Protein AF-A0AA86U8D8-F1 (afdb_monomer_lite)

Sequence (162 aa):
MKQYYKRFVQYCKMCGGNTWEAMRKLLAFEMDMCTIMLRVNMLKSTNDSLPGELYPQFGELYPFIHDVFAGLSDYDSVMNALNDYPEYRDCMEQAVTQEKGLLEVFKAKKVAYLEECINTQYNLGFIYAYLQLREMEAENVFLMVQGCVMAQSDAARFQLRK

pLDDT: mean 80.2, std 10.29, range [45.84, 94.06]

Foldseek 3Di:
DQVVLVVVLVVQVVVDDPQNVLVLQLSQLVLVVVQLVVLVVCLVPPDLDDDLVPRHCGHPCPPPVSVQSSPDNDPVSSLVSCPVPVVLNVLVVCCVVVVHDSVVSSVVVSLVSLVVSCPDPPYPCVVVSVVVVVVVVVVVVVVVVVVVVVVVVVVVVVVVVD

Structure (mmCIF, N/CA/C/O backbone):
data_AF-A0AA86U8D8-F1
#
_entry.id   AF-A0AA86U8D8-F1
#
loop_
_atom_site.group_PDB
_atom_site.id
_atom_site.type_symbol
_atom_site.label_atom_id
_atom_site.label_alt_id
_atom_site.label_comp_id
_atom_site.label_asym_id
_atom_site.label_entity_id
_atom_site.label_seq_id
_atom_site.pdbx_PDB_ins_code
_atom_site.Cartn_x
_atom_site.Cartn_y
_atom_site.Cartn_z
_atom_site.occupancy
_atom_site.B_iso_or_equiv
_atom_site.auth_seq_id
_atom_site.auth_comp_id
_atom_site.auth_asym_id
_atom_site.auth_atom_id
_atom_site.pdbx_PDB_model_num
ATOM 1 N N . MET A 1 1 ? 0.519 15.226 -7.143 1.00 55.88 1 MET A N 1
ATOM 2 C CA . MET A 1 1 ? 0.670 13.772 -6.907 1.00 55.88 1 MET A CA 1
ATOM 3 C C . MET A 1 1 ? 0.962 12.995 -8.193 1.00 55.88 1 MET A C 1
ATOM 5 O O . MET A 1 1 ? 2.072 12.502 -8.333 1.00 55.88 1 MET A O 1
ATOM 9 N N . LYS A 1 2 ? 0.057 12.960 -9.184 1.00 64.38 2 LYS A N 1
ATOM 10 C CA . LYS A 1 2 ? 0.211 12.158 -10.422 1.00 64.38 2 LYS A CA 1
ATOM 11 C C . LYS A 1 2 ? 1.534 12.347 -11.185 1.00 64.38 2 LYS A C 1
ATOM 13 O O . LYS A 1 2 ? 2.173 11.371 -11.566 1.00 64.38 2 LYS A O 1
ATOM 18 N N . GLN A 1 3 ? 1.970 13.592 -11.398 1.00 74.88 3 GLN A N 1
ATOM 19 C CA . GLN A 1 3 ? 3.216 13.863 -12.131 1.00 74.88 3 GLN A CA 1
ATOM 20 C C . GLN A 1 3 ? 4.475 13.424 -11.369 1.00 74.88 3 GLN A C 1
ATOM 22 O O . GLN A 1 3 ? 5.435 12.988 -12.000 1.00 74.88 3 GLN A O 1
ATOM 27 N N . TYR A 1 4 ? 4.460 13.504 -10.033 1.00 82.81 4 TYR A N 1
ATOM 28 C CA . TYR A 1 4 ? 5.568 13.039 -9.198 1.00 82.81 4 TYR A CA 1
ATOM 29 C C . TYR A 1 4 ? 5.736 11.527 -9.336 1.00 82.81 4 TYR A C 1
ATOM 31 O O . TYR A 1 4 ? 6.802 11.075 -9.739 1.00 82.81 4 TYR A O 1
ATOM 39 N N . TYR A 1 5 ? 4.660 10.760 -9.132 1.00 80.62 5 TYR A N 1
ATOM 40 C CA . TYR A 1 5 ? 4.702 9.303 -9.257 1.00 80.62 5 TYR A CA 1
ATOM 41 C C . TYR A 1 5 ? 5.079 8.845 -10.666 1.00 80.62 5 TYR A C 1
ATOM 43 O O . TYR A 1 5 ? 5.893 7.940 -10.815 1.00 80.62 5 TYR A O 1
ATOM 51 N N . LYS A 1 6 ? 4.594 9.524 -11.715 1.00 82.75 6 LYS A N 1
ATOM 52 C CA . LYS A 1 6 ? 5.006 9.229 -13.096 1.00 82.75 6 LYS A CA 1
ATOM 53 C C . LYS A 1 6 ? 6.516 9.396 -13.296 1.00 82.75 6 LYS A C 1
ATOM 55 O O . LYS A 1 6 ? 7.150 8.531 -13.899 1.00 82.75 6 LYS A O 1
ATOM 60 N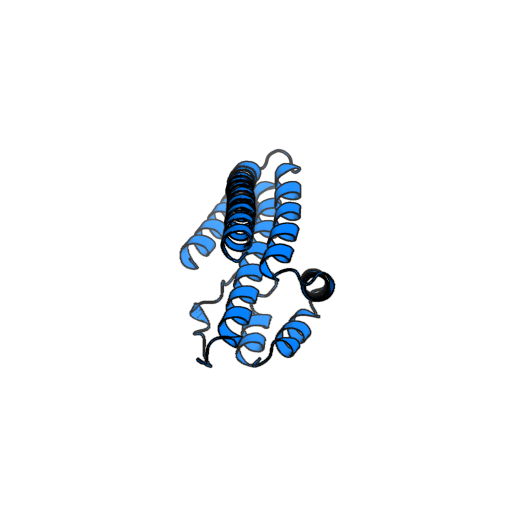 N . ARG A 1 7 ? 7.095 10.489 -12.789 1.00 86.38 7 ARG A N 1
ATOM 61 C CA . ARG A 1 7 ? 8.545 10.735 -12.860 1.00 86.38 7 ARG A CA 1
ATOM 62 C C . ARG A 1 7 ? 9.332 9.767 -11.983 1.00 86.38 7 ARG A C 1
ATOM 64 O O . ARG A 1 7 ? 10.391 9.311 -12.394 1.00 86.38 7 ARG A O 1
ATOM 71 N N . PHE A 1 8 ? 8.805 9.416 -10.817 1.00 86.88 8 PHE A N 1
ATOM 72 C CA . PHE A 1 8 ? 9.452 8.478 -9.912 1.00 86.88 8 PHE A CA 1
ATOM 73 C C . PHE A 1 8 ? 9.493 7.062 -10.493 1.00 86.88 8 PHE A C 1
ATOM 75 O O . PHE A 1 8 ? 10.548 6.442 -10.521 1.00 86.88 8 PHE A O 1
ATOM 82 N N . VAL A 1 9 ? 8.400 6.594 -11.099 1.00 86.88 9 VAL A N 1
ATOM 83 C CA . VAL A 1 9 ? 8.378 5.327 -11.844 1.00 86.88 9 VAL A CA 1
ATOM 84 C C . VAL A 1 9 ? 9.394 5.343 -12.990 1.00 86.88 9 VAL A C 1
ATOM 86 O O . VAL A 1 9 ? 10.100 4.360 -13.196 1.00 86.88 9 VAL A O 1
ATOM 89 N N . GLN A 1 10 ? 9.504 6.449 -13.736 1.00 87.88 10 GLN A N 1
ATOM 90 C CA . GLN A 1 10 ? 10.524 6.593 -14.785 1.00 87.88 10 GLN A CA 1
ATOM 91 C C . GLN A 1 10 ? 11.947 6.525 -14.219 1.00 87.88 10 GLN A C 1
ATOM 93 O O . GLN A 1 10 ? 12.804 5.875 -14.813 1.00 87.88 10 GLN A O 1
ATOM 98 N N . TYR A 1 11 ? 12.185 7.140 -13.061 1.00 88.44 11 TYR A N 1
ATOM 99 C CA . TYR A 1 11 ? 13.462 7.062 -12.360 1.00 88.44 11 TYR A CA 1
ATOM 100 C C . TYR A 1 11 ? 13.785 5.624 -11.926 1.00 88.44 11 TYR A C 1
ATOM 102 O O . TYR A 1 11 ? 14.860 5.123 -12.238 1.00 88.44 11 TYR A O 1
ATOM 110 N N . CYS A 1 12 ? 12.837 4.909 -11.314 1.00 87.50 12 CYS A N 1
ATOM 111 C CA . CYS A 1 12 ? 13.035 3.510 -10.928 1.00 87.50 12 CYS A CA 1
ATOM 112 C C . CYS A 1 12 ? 13.306 2.604 -12.143 1.00 87.50 12 CYS A C 1
ATOM 114 O O . CYS A 1 12 ? 14.136 1.701 -12.056 1.00 87.50 12 CYS A O 1
ATOM 116 N N . LYS A 1 13 ? 12.665 2.869 -13.292 1.00 87.69 13 LYS A N 1
ATOM 117 C CA . LYS A 1 13 ? 12.966 2.175 -14.559 1.00 87.69 13 LYS A CA 1
ATOM 118 C C . LYS A 1 13 ? 14.384 2.451 -15.053 1.00 87.69 13 LYS A C 1
ATOM 120 O O . LYS A 1 13 ? 15.017 1.545 -15.579 1.00 87.69 13 LYS A O 1
ATOM 125 N N . MET A 1 14 ? 14.873 3.679 -14.884 1.00 90.50 14 MET A N 1
ATOM 126 C CA . MET A 1 14 ? 16.242 4.056 -15.243 1.00 90.50 14 MET A CA 1
ATOM 127 C C . MET A 1 14 ? 17.279 3.356 -14.354 1.00 90.50 14 MET A C 1
ATOM 129 O O . MET A 1 14 ? 18.331 2.970 -14.852 1.00 90.50 14 MET A O 1
ATOM 133 N N . CYS A 1 15 ? 16.984 3.161 -13.063 1.00 85.81 15 CYS A N 1
ATOM 134 C CA . CYS A 1 15 ? 17.848 2.401 -12.154 1.00 85.81 15 CYS A CA 1
ATOM 135 C C . CYS A 1 15 ? 17.955 0.918 -12.544 1.00 85.81 15 CYS A C 1
ATOM 137 O O . CYS A 1 15 ? 19.025 0.332 -12.407 1.00 85.81 15 CYS A O 1
ATOM 139 N N . GLY A 1 16 ? 16.865 0.325 -13.043 1.00 87.69 16 GLY A N 1
ATOM 140 C CA . GLY A 1 16 ? 16.848 -1.049 -13.543 1.00 87.69 16 GLY A CA 1
ATOM 141 C C . GLY A 1 16 ? 17.209 -2.117 -12.500 1.00 87.69 16 GLY A C 1
ATOM 142 O O . GLY A 1 16 ? 17.241 -1.870 -11.290 1.00 87.69 16 GLY A O 1
ATOM 143 N N . GLY A 1 17 ? 17.441 -3.339 -12.991 1.00 87.44 17 GLY A N 1
ATOM 144 C CA . GLY A 1 17 ? 17.841 -4.501 -12.189 1.00 87.44 17 GLY A CA 1
ATOM 145 C C . GLY A 1 17 ? 16.863 -4.852 -11.063 1.00 87.44 17 GLY A C 1
ATOM 146 O O . GLY A 1 17 ? 15.666 -4.566 -11.141 1.00 87.44 17 GLY A O 1
ATOM 147 N N . ASN A 1 18 ? 17.402 -5.413 -9.980 1.00 85.06 18 ASN A N 1
ATOM 148 C CA . ASN A 1 18 ? 16.634 -5.825 -8.798 1.00 85.06 18 ASN A CA 1
ATOM 149 C C . ASN A 1 18 ? 15.875 -4.654 -8.149 1.00 85.06 18 ASN A C 1
ATOM 151 O O . ASN A 1 18 ? 14.812 -4.842 -7.562 1.00 85.06 18 ASN A O 1
ATOM 155 N N . THR A 1 19 ? 16.396 -3.427 -8.285 1.00 86.88 19 THR A N 1
ATOM 156 C CA . THR A 1 19 ? 15.738 -2.217 -7.769 1.00 86.88 19 THR A CA 1
ATOM 157 C C . THR A 1 19 ? 14.407 -1.974 -8.467 1.00 86.88 19 THR A C 1
ATOM 159 O O . THR A 1 19 ? 13.420 -1.676 -7.801 1.00 86.88 19 THR A O 1
ATOM 162 N N . TRP A 1 20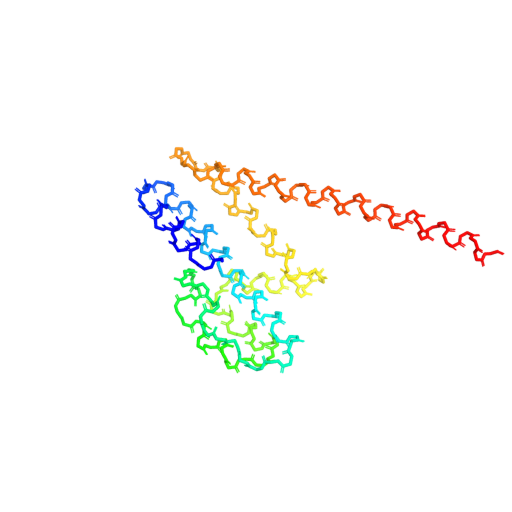 ? 14.356 -2.111 -9.795 1.00 89.25 20 TRP A N 1
ATOM 163 C CA . TRP A 1 20 ? 13.108 -1.933 -10.533 1.00 89.25 20 TRP A CA 1
ATOM 164 C C . TRP A 1 20 ? 12.088 -3.016 -10.184 1.00 89.25 20 TRP A C 1
ATOM 166 O O . TRP A 1 20 ? 10.925 -2.691 -9.979 1.00 89.25 20 TRP A O 1
ATOM 176 N N . GLU A 1 21 ? 12.500 -4.279 -10.082 1.00 87.56 21 GLU A N 1
ATOM 177 C CA . GLU A 1 21 ? 11.578 -5.387 -9.805 1.00 87.56 21 GLU A CA 1
ATOM 178 C C . GLU A 1 21 ? 10.923 -5.275 -8.426 1.00 87.56 21 GLU A C 1
ATOM 180 O O . GLU A 1 21 ? 9.698 -5.366 -8.327 1.00 87.56 21 GLU A O 1
ATOM 185 N N . ALA A 1 22 ? 11.715 -4.994 -7.386 1.00 86.94 22 ALA A N 1
ATOM 186 C CA . ALA A 1 22 ? 11.198 -4.797 -6.034 1.00 86.94 22 ALA A CA 1
ATOM 187 C C . ALA A 1 22 ? 10.316 -3.539 -5.946 1.00 86.94 22 ALA A C 1
ATOM 189 O O . ALA A 1 22 ? 9.201 -3.576 -5.424 1.00 86.94 22 ALA A O 1
ATOM 190 N N . MET A 1 23 ? 10.781 -2.422 -6.515 1.00 87.62 23 MET A N 1
ATOM 191 C CA . MET A 1 23 ? 10.080 -1.142 -6.416 1.00 87.62 23 MET A CA 1
ATOM 192 C C . MET A 1 23 ? 8.816 -1.088 -7.283 1.00 87.62 23 MET A C 1
ATOM 194 O O . MET A 1 23 ? 7.851 -0.414 -6.929 1.00 87.62 23 MET A O 1
ATOM 198 N N . ARG A 1 24 ? 8.783 -1.803 -8.415 1.00 89.56 24 ARG A N 1
ATOM 199 C CA . ARG A 1 24 ? 7.618 -1.860 -9.309 1.00 89.56 24 ARG A CA 1
ATOM 200 C C . ARG A 1 24 ? 6.400 -2.424 -8.590 1.00 89.56 24 ARG A C 1
ATOM 202 O O . ARG A 1 24 ? 5.335 -1.828 -8.715 1.00 89.56 24 ARG A O 1
ATOM 209 N N . LYS A 1 25 ? 6.552 -3.544 -7.872 1.00 88.06 25 LYS A N 1
ATOM 210 C CA . LYS A 1 25 ? 5.450 -4.180 -7.130 1.00 88.06 25 LYS A CA 1
ATOM 211 C C . LYS A 1 25 ? 4.907 -3.241 -6.052 1.00 88.06 25 LYS A C 1
ATOM 213 O O . LYS A 1 25 ? 3.711 -2.979 -6.007 1.00 88.06 25 LYS A O 1
ATOM 218 N N . LEU A 1 26 ? 5.809 -2.656 -5.262 1.00 89.69 26 LEU A N 1
ATOM 219 C CA . LEU A 1 26 ? 5.463 -1.716 -4.195 1.00 89.69 26 LEU A CA 1
ATOM 220 C C . LEU A 1 26 ? 4.731 -0.471 -4.724 1.00 89.69 26 LEU A C 1
ATOM 222 O O . LEU A 1 26 ? 3.701 -0.076 -4.181 1.00 89.69 26 LEU A O 1
ATOM 226 N N . LEU A 1 27 ? 5.238 0.135 -5.802 1.00 89.12 27 LEU A N 1
ATOM 227 C CA . LEU A 1 27 ? 4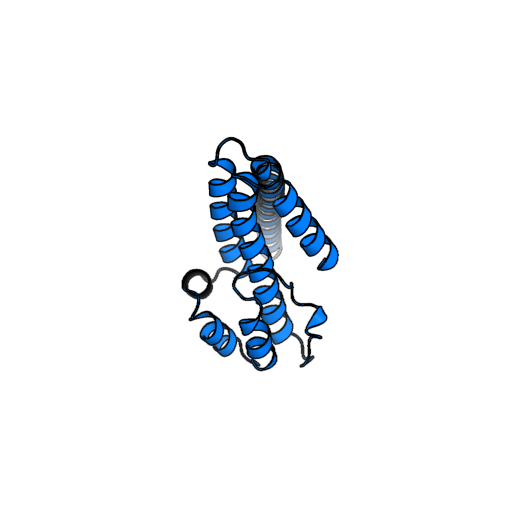.617 1.312 -6.414 1.00 89.12 27 LEU A CA 1
ATOM 228 C C . LEU A 1 27 ? 3.287 0.989 -7.094 1.00 89.12 27 LEU A C 1
ATOM 230 O O . LEU A 1 27 ? 2.390 1.825 -7.061 1.00 89.12 27 LEU A O 1
ATOM 234 N N . ALA A 1 28 ? 3.152 -0.187 -7.712 1.00 88.69 28 ALA A N 1
ATOM 235 C CA . ALA A 1 28 ? 1.885 -0.623 -8.295 1.00 88.69 28 ALA A CA 1
ATOM 236 C C . ALA A 1 28 ? 0.810 -0.718 -7.206 1.00 88.69 28 ALA A C 1
ATOM 238 O O . ALA A 1 28 ? -0.224 -0.063 -7.317 1.00 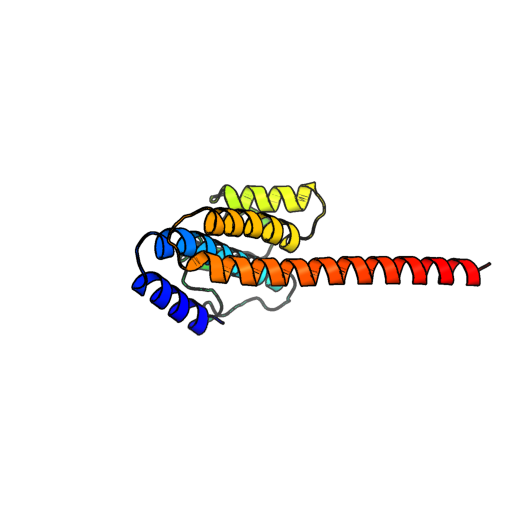88.69 28 ALA A O 1
ATOM 239 N N . PHE A 1 29 ? 1.127 -1.398 -6.102 1.00 88.38 29 PHE A N 1
ATOM 240 C CA . PHE A 1 29 ? 0.236 -1.523 -4.954 1.00 88.38 29 PHE A CA 1
ATOM 241 C C . PHE A 1 29 ? -0.144 -0.161 -4.345 1.00 88.38 29 PHE A C 1
ATOM 243 O O . PHE A 1 29 ? -1.309 0.086 -4.043 1.00 88.38 29 PHE A O 1
ATOM 250 N N . GLU A 1 30 ? 0.806 0.772 -4.204 1.00 86.69 30 GLU A N 1
ATOM 251 C CA . GLU A 1 30 ? 0.520 2.111 -3.667 1.00 86.69 30 GLU A CA 1
ATOM 252 C C . GLU A 1 30 ? -0.427 2.924 -4.568 1.00 86.69 30 GLU A C 1
ATOM 254 O O . GLU A 1 30 ? -1.310 3.634 -4.073 1.00 86.69 30 GLU A O 1
ATOM 259 N N . MET A 1 31 ? -0.268 2.821 -5.890 1.00 86.88 31 MET A N 1
ATOM 260 C CA . MET A 1 31 ? -1.159 3.492 -6.841 1.00 86.88 31 MET A CA 1
ATOM 261 C C . MET A 1 31 ? -2.552 2.857 -6.857 1.00 86.88 31 MET A C 1
ATOM 263 O O . MET A 1 31 ? -3.554 3.577 -6.906 1.00 86.88 31 MET A O 1
ATOM 267 N N . ASP A 1 32 ? -2.625 1.532 -6.762 1.00 86.81 32 ASP A N 1
ATOM 268 C CA . ASP A 1 32 ? -3.879 0.785 -6.730 1.00 86.81 32 ASP A CA 1
ATOM 269 C C . ASP A 1 32 ? -4.664 1.082 -5.440 1.00 86.81 32 ASP A C 1
ATOM 271 O O . ASP A 1 32 ? -5.844 1.438 -5.496 1.00 86.81 32 ASP A O 1
ATOM 275 N N . MET A 1 33 ? -3.990 1.104 -4.284 1.00 86.62 33 MET A N 1
ATOM 276 C CA . MET A 1 33 ? -4.565 1.577 -3.018 1.00 86.62 33 MET A CA 1
ATOM 277 C C . MET A 1 33 ? -5.137 2.990 -3.138 1.00 86.62 33 MET A C 1
ATOM 279 O O . MET A 1 33 ? -6.251 3.253 -2.687 1.00 86.62 33 MET A O 1
ATOM 283 N N . CYS A 1 34 ? -4.376 3.918 -3.728 1.00 84.00 34 CYS A N 1
ATOM 284 C CA . CYS A 1 34 ? -4.821 5.297 -3.907 1.00 84.00 34 CYS A CA 1
ATOM 285 C C . CYS A 1 34 ? -6.082 5.361 -4.779 1.00 84.00 34 CYS A C 1
ATOM 287 O O . CYS A 1 34 ? -7.016 6.085 -4.446 1.00 84.00 34 CYS A O 1
ATOM 289 N N . THR A 1 35 ? -6.135 4.561 -5.844 1.00 84.00 35 THR A N 1
ATOM 290 C CA . THR A 1 35 ? -7.277 4.461 -6.762 1.00 84.00 35 THR A CA 1
ATOM 291 C C . THR A 1 35 ? -8.532 3.954 -6.057 1.00 84.00 35 THR A C 1
ATOM 293 O O . THR A 1 35 ? -9.590 4.581 -6.157 1.00 84.00 35 THR A O 1
ATOM 296 N N . ILE A 1 36 ? -8.408 2.872 -5.283 1.00 84.06 36 ILE A N 1
ATOM 297 C CA . ILE A 1 36 ? -9.512 2.298 -4.505 1.00 84.06 36 ILE A CA 1
ATOM 298 C C . ILE A 1 36 ? -9.979 3.285 -3.430 1.00 84.06 36 ILE A C 1
ATOM 300 O O . ILE A 1 36 ? -11.170 3.570 -3.327 1.00 84.06 36 ILE A O 1
ATOM 304 N N . MET A 1 37 ? -9.055 3.867 -2.660 1.00 84.44 37 MET A N 1
ATOM 305 C CA . MET A 1 37 ? -9.388 4.829 -1.605 1.00 84.44 37 MET A CA 1
ATOM 306 C C . MET A 1 37 ? -10.036 6.096 -2.161 1.00 84.44 37 MET A C 1
ATOM 308 O O . MET A 1 37 ? -10.992 6.604 -1.576 1.00 84.44 37 MET A O 1
ATOM 312 N N . LEU A 1 38 ? -9.550 6.601 -3.299 1.00 82.25 38 LEU A N 1
ATOM 313 C CA . LEU A 1 38 ? -10.170 7.723 -3.996 1.00 82.25 38 LEU A CA 1
ATOM 314 C C . LEU A 1 38 ? -11.604 7.364 -4.396 1.00 82.25 38 LEU A C 1
ATOM 316 O O . LEU A 1 38 ? -12.506 8.163 -4.158 1.00 82.25 38 LEU A O 1
ATOM 320 N N . ARG A 1 39 ? -11.836 6.159 -4.939 1.00 81.44 39 ARG A N 1
ATOM 321 C CA . ARG A 1 39 ? -13.187 5.716 -5.301 1.00 81.44 39 ARG A CA 1
ATOM 322 C C . ARG A 1 39 ? -14.099 5.615 -4.081 1.00 81.44 39 ARG A C 1
ATOM 324 O O . ARG A 1 39 ? -15.162 6.222 -4.085 1.00 81.44 39 ARG A O 1
ATOM 331 N N . VAL A 1 40 ? -13.674 4.923 -3.025 1.00 81.94 40 VAL A N 1
ATOM 332 C CA . VAL A 1 40 ? -14.464 4.739 -1.794 1.00 81.94 40 VAL A CA 1
ATOM 333 C C . VAL A 1 40 ? -14.792 6.075 -1.124 1.00 81.94 40 VAL A C 1
ATOM 335 O O . VAL A 1 40 ? -15.909 6.275 -0.651 1.00 81.94 40 VAL A O 1
ATOM 338 N N . ASN A 1 41 ? -13.850 7.019 -1.099 1.00 82.12 41 ASN A N 1
ATOM 339 C CA . ASN A 1 41 ? -14.101 8.349 -0.545 1.00 82.12 41 ASN A CA 1
ATOM 340 C C . ASN A 1 41 ? -15.087 9.159 -1.395 1.00 82.12 41 ASN A C 1
ATOM 342 O O . ASN A 1 41 ? -15.846 9.954 -0.847 1.00 82.12 41 ASN A O 1
ATOM 346 N N . MET A 1 42 ? -15.105 8.948 -2.710 1.00 75.81 42 MET A N 1
ATOM 347 C CA . MET A 1 42 ? -16.051 9.617 -3.603 1.00 75.81 42 MET A CA 1
ATOM 348 C C . MET A 1 42 ? -17.460 9.059 -3.497 1.00 75.81 42 MET A C 1
ATOM 350 O O . MET A 1 42 ? -18.388 9.841 -3.593 1.00 75.81 42 MET A O 1
ATOM 354 N N . LEU A 1 43 ? -17.642 7.773 -3.185 1.00 74.88 43 LEU A N 1
ATOM 355 C CA . LEU A 1 43 ? -18.975 7.231 -2.875 1.00 74.88 43 LEU A CA 1
ATOM 356 C C . LEU A 1 43 ? -19.650 7.957 -1.698 1.00 74.88 43 LEU A C 1
ATOM 358 O O . LEU A 1 43 ? -20.870 8.020 -1.609 1.00 74.88 43 LEU A O 1
ATOM 362 N N . LYS A 1 44 ? -18.853 8.526 -0.785 1.00 70.19 44 LYS A N 1
ATOM 363 C CA . LYS A 1 44 ? -19.349 9.325 0.346 1.00 70.19 44 LYS A CA 1
ATOM 364 C C . LYS A 1 44 ? -19.649 10.780 -0.034 1.00 70.19 44 LYS A C 1
ATOM 366 O O . LYS A 1 44 ? -20.239 11.501 0.766 1.00 70.19 44 LYS A O 1
ATOM 371 N N . SER A 1 45 ? -19.205 11.229 -1.206 1.00 67.50 45 SER A N 1
ATOM 372 C CA . SER A 1 45 ? -19.320 12.605 -1.688 1.00 67.50 45 SER A CA 1
ATOM 373 C C . SER A 1 45 ? -20.397 12.678 -2.770 1.00 67.50 45 SER A C 1
ATOM 375 O O . SER A 1 45 ? -20.371 11.915 -3.722 1.00 67.50 45 SER A O 1
ATOM 377 N N . THR A 1 46 ? -21.335 13.620 -2.670 1.00 58.94 46 THR A N 1
ATOM 378 C CA . THR A 1 46 ? -22.505 13.761 -3.568 1.00 58.94 46 THR A CA 1
ATOM 379 C C . THR A 1 46 ? -22.162 14.186 -5.014 1.00 58.94 46 THR A C 1
ATOM 381 O O . THR A 1 46 ? -23.042 14.604 -5.758 1.00 58.94 46 THR A O 1
ATOM 384 N N . ASN A 1 47 ? -20.888 14.151 -5.418 1.00 57.53 47 ASN A N 1
ATOM 385 C CA . ASN A 1 47 ? -20.432 14.590 -6.736 1.00 57.53 47 ASN A CA 1
ATOM 386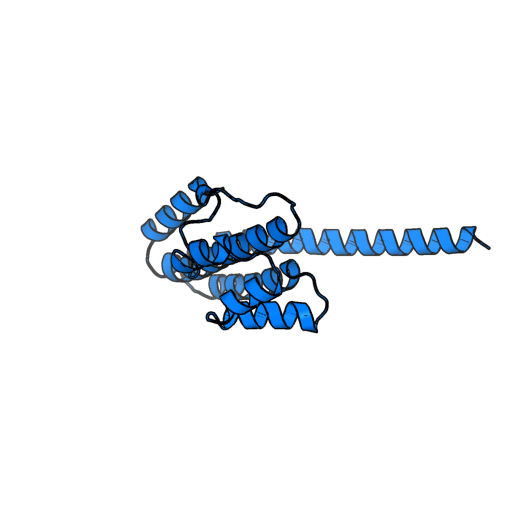 C C . ASN A 1 47 ? -20.135 13.376 -7.628 1.00 57.53 47 ASN A C 1
ATOM 388 O O . ASN A 1 47 ? -19.141 12.681 -7.423 1.00 57.53 47 ASN A O 1
ATOM 392 N N . ASP A 1 48 ? -20.971 13.171 -8.647 1.00 56.28 48 ASP A N 1
ATOM 393 C CA . ASP A 1 48 ? -21.010 11.956 -9.477 1.00 56.28 48 ASP A CA 1
ATOM 394 C C . ASP A 1 48 ? -19.822 11.750 -10.433 1.00 56.28 48 ASP A C 1
ATOM 396 O O . ASP A 1 48 ? -19.660 10.661 -10.982 1.00 56.28 48 ASP A O 1
ATOM 400 N N . SER A 1 49 ? -18.957 12.744 -10.660 1.00 54.94 49 SER A N 1
ATOM 401 C CA . SER A 1 49 ? -17.897 12.610 -11.669 1.00 54.94 49 SER A CA 1
ATOM 402 C C . SER A 1 49 ? -16.541 13.127 -11.202 1.00 54.94 49 SER A C 1
ATOM 404 O O . SER A 1 49 ? -16.286 14.332 -11.155 1.00 54.94 49 SER A O 1
ATOM 406 N N . LEU A 1 50 ? -15.629 12.193 -10.941 1.00 55.88 50 LEU A N 1
ATOM 407 C CA . LEU A 1 50 ? -14.195 12.450 -10.964 1.00 55.88 50 LEU A CA 1
ATOM 408 C C . LEU A 1 50 ? -13.736 12.613 -12.420 1.00 55.88 50 LEU A C 1
ATOM 410 O O . LEU A 1 50 ? -13.977 11.714 -13.228 1.00 55.88 50 LEU A O 1
ATOM 414 N N . PRO A 1 51 ? -12.995 13.677 -12.769 1.00 59.47 51 PRO A N 1
ATOM 415 C CA . PRO A 1 51 ? -12.193 13.667 -13.982 1.00 59.47 51 PRO A CA 1
ATOM 416 C C . PRO A 1 51 ? -11.260 12.452 -13.939 1.00 59.47 51 PRO A C 1
ATOM 418 O O . PRO A 1 51 ? -10.474 12.315 -12.997 1.00 59.47 51 PRO A O 1
ATOM 421 N N . GLY A 1 52 ? -11.285 11.595 -14.967 1.00 60.00 52 GLY A N 1
ATOM 422 C CA . GLY A 1 52 ? -10.352 10.461 -15.103 1.00 60.00 52 GLY A CA 1
ATOM 423 C C . GLY A 1 52 ? -8.868 10.868 -15.024 1.00 60.00 52 GLY A C 1
ATOM 424 O O . GLY A 1 52 ? -7.972 10.044 -14.842 1.00 60.00 52 GLY A O 1
ATOM 425 N N . GLU A 1 53 ? -8.592 12.171 -15.088 1.00 62.09 53 GLU A N 1
ATOM 426 C CA . GLU A 1 53 ? -7.300 12.790 -14.825 1.00 62.09 53 GLU A CA 1
ATOM 427 C C . GLU A 1 53 ? -6.755 12.562 -13.406 1.00 62.09 53 GLU A C 1
ATOM 429 O O . GLU A 1 53 ? -5.531 12.550 -13.249 1.00 62.09 53 GLU A O 1
ATOM 434 N N . LEU A 1 54 ? -7.603 12.340 -12.396 1.00 67.38 54 LEU A N 1
ATOM 435 C CA . LEU A 1 54 ? -7.176 12.141 -11.003 1.00 67.38 54 LEU A CA 1
ATOM 436 C C . LEU A 1 54 ? -6.636 10.735 -10.726 1.00 67.38 54 LEU A C 1
ATOM 438 O O . LEU A 1 54 ? -5.837 10.573 -9.802 1.00 67.38 54 LEU A O 1
ATOM 442 N N . TYR A 1 55 ? -6.991 9.747 -11.550 1.00 69.56 55 TYR A N 1
ATOM 443 C CA . TYR A 1 55 ? -6.491 8.393 -11.369 1.00 69.56 55 TYR A CA 1
ATOM 444 C C . TYR A 1 55 ? -5.012 8.254 -11.793 1.00 69.56 55 TYR A C 1
ATOM 446 O O . TYR A 1 55 ? -4.588 8.813 -12.824 1.00 69.56 55 TYR A O 1
ATOM 454 N N . PRO A 1 56 ? -4.192 7.528 -11.011 1.00 71.06 56 PRO A N 1
ATOM 455 C CA . PRO A 1 56 ? -2.813 7.219 -11.371 1.00 71.06 56 PRO A CA 1
ATOM 456 C C . PRO A 1 56 ? -2.760 6.275 -12.584 1.00 71.06 56 PRO A C 1
ATOM 458 O O . PRO A 1 56 ? -3.522 5.330 -12.690 1.00 71.06 56 PRO A O 1
ATOM 461 N N . GLN A 1 57 ? -1.850 6.522 -13.532 1.00 72.31 57 GLN A N 1
ATOM 462 C CA . GLN A 1 57 ? -1.724 5.738 -14.782 1.00 72.31 57 GLN A CA 1
ATOM 463 C C . GLN A 1 57 ? -0.732 4.568 -14.649 1.00 72.31 57 GLN A C 1
ATOM 465 O O . GLN A 1 57 ? 0.048 4.291 -15.562 1.00 72.31 57 GLN A O 1
ATOM 470 N N . PHE A 1 58 ? -0.660 3.964 -13.468 1.00 76.12 58 PHE A N 1
ATOM 471 C CA . PHE A 1 58 ? 0.312 2.931 -13.129 1.00 76.12 58 PHE A CA 1
ATOM 472 C C . PHE A 1 58 ? -0.273 2.043 -12.035 1.00 76.12 58 PHE A C 1
ATOM 474 O O . PHE A 1 58 ? -0.895 2.582 -11.128 1.00 76.12 58 PHE A O 1
ATOM 481 N N . GLY A 1 59 ? -0.068 0.731 -12.126 1.00 76.88 59 GLY A N 1
ATOM 482 C CA . GLY A 1 59 ? -0.703 -0.257 -11.251 1.00 76.88 59 GLY A CA 1
ATOM 483 C C . GLY A 1 59 ? -1.246 -1.438 -12.050 1.00 76.88 59 GLY A C 1
ATOM 484 O O . GLY A 1 59 ? -1.120 -1.454 -13.279 1.00 76.88 59 GLY A O 1
ATOM 485 N N . GLU A 1 60 ? -1.829 -2.414 -11.363 1.00 76.06 60 GLU A N 1
ATOM 486 C CA . GLU A 1 60 ? -2.523 -3.543 -12.000 1.00 76.06 60 GLU A CA 1
ATOM 487 C C . GLU A 1 60 ? -3.971 -3.197 -12.366 1.00 76.06 60 GLU A C 1
ATOM 489 O O . GLU A 1 60 ? -4.558 -3.812 -13.258 1.00 76.06 60 GLU A O 1
ATOM 494 N N . LEU A 1 61 ? -4.530 -2.169 -11.722 1.00 73.88 61 LEU A N 1
ATOM 495 C CA . LEU A 1 61 ? -5.886 -1.685 -11.982 1.00 73.88 61 LEU A CA 1
ATOM 496 C C . LEU A 1 61 ? -5.950 -0.765 -13.222 1.00 73.88 61 LEU A C 1
ATOM 498 O O . LEU A 1 61 ? -7.021 -0.512 -13.778 1.00 73.88 61 LEU A O 1
ATOM 502 N N . TYR A 1 62 ? -4.805 -0.275 -13.709 1.00 71.31 62 TYR A N 1
ATOM 503 C CA . TYR A 1 62 ? -4.729 0.524 -14.934 1.00 71.31 62 TYR A CA 1
ATOM 504 C C . TYR A 1 62 ? -4.580 -0.369 -16.180 1.00 71.31 62 TYR A C 1
ATOM 506 O O . TYR A 1 62 ? -3.687 -1.218 -16.197 1.00 71.31 62 TYR A O 1
ATOM 514 N N . PRO A 1 63 ? -5.332 -0.147 -17.281 1.00 68.50 63 PRO A N 1
ATOM 515 C CA . PRO A 1 63 ? -6.321 0.915 -17.528 1.00 68.50 63 PRO A CA 1
ATOM 516 C C . PRO A 1 63 ? -7.782 0.509 -17.270 1.00 68.50 63 PRO A C 1
ATOM 518 O O . PRO A 1 63 ? -8.651 1.375 -17.234 1.00 68.50 63 PRO A O 1
ATOM 521 N N . PHE A 1 64 ? -8.053 -0.788 -17.122 1.00 67.38 64 PHE A N 1
ATOM 522 C CA . PHE A 1 64 ? -9.395 -1.360 -17.266 1.00 67.38 64 PHE A CA 1
ATOM 523 C C . PHE A 1 64 ? -10.354 -0.950 -16.144 1.00 67.38 64 PHE A C 1
ATOM 525 O O . PHE A 1 64 ? -11.529 -0.690 -16.389 1.00 67.38 64 PHE A O 1
ATOM 532 N N . ILE A 1 65 ? -9.855 -0.844 -14.910 1.00 69.44 65 ILE A N 1
ATOM 533 C CA . ILE A 1 65 ? -10.712 -0.575 -13.756 1.00 69.44 65 ILE A CA 1
ATOM 534 C C . ILE A 1 65 ? -11.169 0.878 -13.682 1.00 69.44 65 ILE A C 1
ATOM 536 O O . ILE A 1 65 ? -12.194 1.147 -13.069 1.00 69.44 65 ILE A O 1
ATOM 540 N N . HIS A 1 66 ? -10.482 1.823 -14.329 1.00 69.00 66 HIS A N 1
ATOM 541 C CA . HIS A 1 66 ? -10.902 3.227 -14.292 1.00 69.00 66 HIS A CA 1
ATOM 542 C C . HIS A 1 66 ? -12.250 3.451 -14.979 1.00 69.00 66 HIS A C 1
ATOM 544 O O . HIS A 1 66 ? -13.084 4.189 -14.452 1.00 69.00 66 HIS A O 1
ATOM 550 N N . ASP A 1 67 ? -12.472 2.787 -16.114 1.00 69.12 67 ASP A N 1
ATOM 551 C CA . ASP A 1 67 ? -13.730 2.881 -16.856 1.00 69.12 67 ASP A CA 1
ATOM 552 C C . ASP A 1 67 ? -14.862 2.186 -16.094 1.00 69.12 67 ASP A C 1
ATOM 554 O O . ASP A 1 67 ? -15.970 2.711 -16.004 1.00 69.12 67 ASP A O 1
ATOM 558 N N . VAL A 1 68 ? -14.561 1.046 -15.462 1.00 72.81 68 VAL A N 1
ATOM 559 C CA . VAL A 1 68 ? -15.508 0.334 -14.594 1.00 72.81 68 VAL A CA 1
ATOM 560 C C . VAL A 1 68 ? -15.874 1.205 -13.393 1.00 72.81 68 VAL A C 1
ATOM 562 O O . VAL A 1 68 ? -17.051 1.424 -13.125 1.00 72.81 68 VAL A O 1
ATOM 565 N N . PHE A 1 69 ? -14.881 1.778 -12.712 1.00 73.75 69 PHE A N 1
ATOM 566 C CA . PHE A 1 69 ? -15.057 2.635 -11.543 1.00 73.75 69 PHE A CA 1
ATOM 567 C C . PHE A 1 69 ? -15.839 3.908 -11.844 1.00 73.75 69 PHE A C 1
ATOM 569 O O . PHE A 1 69 ? -16.546 4.370 -10.956 1.00 73.75 69 PHE A O 1
ATOM 576 N N . ALA A 1 70 ? -15.786 4.456 -13.060 1.00 69.19 70 ALA A N 1
ATOM 577 C CA . ALA A 1 70 ? -16.606 5.609 -13.430 1.00 69.19 70 ALA A CA 1
ATOM 578 C C . ALA A 1 70 ? -18.120 5.335 -13.297 1.00 69.19 70 ALA A C 1
ATOM 580 O O . ALA A 1 70 ? -18.872 6.266 -13.019 1.00 69.19 70 ALA A O 1
ATOM 581 N N . GLY A 1 71 ? -18.558 4.077 -13.435 1.00 67.12 71 GLY A N 1
ATOM 582 C CA . GLY A 1 71 ? -19.972 3.688 -13.405 1.00 67.12 71 GLY A CA 1
ATOM 583 C C . GLY A 1 71 ? -20.522 3.176 -12.065 1.00 67.12 71 GLY A C 1
ATOM 584 O O . GLY A 1 71 ? -21.714 2.897 -11.992 1.00 67.12 71 GLY A O 1
ATOM 585 N N . LEU A 1 72 ? -19.704 3.011 -11.015 1.00 75.69 72 LEU A N 1
ATOM 586 C CA . LEU A 1 72 ? -20.121 2.302 -9.784 1.00 75.69 72 LEU A CA 1
ATOM 587 C C . LEU A 1 72 ? -20.614 3.244 -8.680 1.00 75.69 72 LEU A C 1
ATOM 589 O O . LEU A 1 72 ? -19.797 3.888 -8.036 1.00 75.69 72 LEU A O 1
ATOM 593 N N . SER A 1 73 ? -21.904 3.276 -8.368 1.00 72.88 73 SER A N 1
ATOM 594 C CA . SER A 1 73 ? -22.466 4.126 -7.298 1.00 72.88 73 SER A CA 1
ATOM 595 C C . SER A 1 73 ? -22.363 3.561 -5.877 1.00 72.88 73 SER A C 1
ATOM 597 O O . SER A 1 73 ? -22.558 4.307 -4.922 1.00 72.88 73 SER A O 1
ATOM 599 N N . ASP A 1 74 ? -22.048 2.273 -5.720 1.00 79.56 74 ASP A N 1
ATOM 600 C CA . ASP A 1 74 ? -22.190 1.570 -4.438 1.00 79.56 74 ASP A CA 1
ATOM 601 C C . ASP A 1 74 ? -20.907 0.861 -4.002 1.00 79.56 74 ASP A C 1
ATOM 603 O O . ASP A 1 74 ? -20.069 0.474 -4.821 1.00 79.56 74 ASP A O 1
ATOM 607 N N . TYR A 1 75 ? -20.770 0.650 -2.691 1.00 78.56 75 TYR A N 1
ATOM 608 C CA . TYR A 1 75 ? -19.619 -0.043 -2.109 1.00 78.56 75 TYR A CA 1
ATOM 609 C C . TYR A 1 75 ? -19.537 -1.508 -2.565 1.00 78.56 75 TYR A C 1
ATOM 611 O O . TYR A 1 75 ? -18.472 -1.964 -2.978 1.00 78.56 75 TYR A O 1
ATOM 619 N N . ASP A 1 76 ? -20.668 -2.215 -2.587 1.00 80.25 76 ASP A N 1
ATOM 620 C CA . ASP A 1 76 ? -20.736 -3.612 -3.039 1.00 80.25 76 ASP A CA 1
ATOM 621 C C . ASP A 1 76 ? -20.360 -3.745 -4.521 1.00 80.25 76 ASP A C 1
ATOM 623 O O . ASP A 1 76 ? -19.696 -4.693 -4.937 1.00 80.25 76 ASP A O 1
ATOM 627 N N . SER A 1 77 ? -20.713 -2.739 -5.322 1.00 80.75 77 SER A N 1
ATOM 628 C CA . SER A 1 77 ? -20.339 -2.649 -6.732 1.00 80.75 77 SER A CA 1
ATOM 629 C C . SER A 1 77 ? -18.819 -2.497 -6.904 1.00 80.75 77 SER A C 1
ATOM 631 O O . SER A 1 77 ? -18.241 -3.119 -7.796 1.00 80.75 77 SER A O 1
ATOM 633 N N . VAL A 1 78 ? -18.147 -1.745 -6.020 1.00 79.50 78 VAL A N 1
ATOM 634 C CA . VAL A 1 78 ? -16.672 -1.654 -5.982 1.00 79.50 78 VAL A CA 1
ATOM 635 C C . VAL A 1 78 ? -16.039 -2.982 -5.571 1.00 79.50 78 VAL A C 1
ATOM 637 O O . VAL A 1 78 ? -15.047 -3.384 -6.175 1.00 79.50 78 VAL A O 1
ATOM 640 N N . MET A 1 79 ? -16.617 -3.691 -4.599 1.00 79.94 79 MET A N 1
ATOM 641 C CA . MET A 1 79 ? -16.137 -5.018 -4.201 1.00 79.94 79 MET A CA 1
ATOM 642 C C . MET A 1 79 ? -16.242 -6.020 -5.358 1.00 79.94 79 MET A C 1
ATOM 644 O O . MET A 1 79 ? -15.284 -6.732 -5.644 1.00 79.94 79 MET A O 1
ATOM 648 N N . ASN A 1 80 ? -17.358 -6.001 -6.092 1.00 82.50 80 ASN A N 1
ATOM 649 C CA . ASN A 1 80 ? -17.560 -6.863 -7.254 1.00 82.50 80 ASN A CA 1
ATOM 650 C C . ASN A 1 80 ? -16.563 -6.591 -8.384 1.00 82.50 80 ASN A C 1
ATOM 652 O O . ASN A 1 80 ? -16.054 -7.535 -8.978 1.00 82.50 80 ASN A O 1
ATOM 656 N N . ALA A 1 81 ? -16.246 -5.323 -8.653 1.00 81.50 81 ALA A N 1
ATOM 657 C CA . ALA A 1 81 ? -15.247 -4.954 -9.655 1.00 81.50 81 ALA A CA 1
ATOM 658 C C . ALA A 1 81 ? -13.814 -5.368 -9.265 1.00 81.50 81 ALA A C 1
ATOM 660 O O . ALA A 1 81 ? -12.964 -5.537 -10.133 1.00 81.50 81 ALA A O 1
ATOM 661 N N . LEU A 1 82 ? -13.541 -5.536 -7.967 1.00 81.94 82 LEU A N 1
ATOM 662 C CA . LEU A 1 82 ? -12.248 -5.995 -7.457 1.00 81.94 82 LEU A CA 1
ATOM 663 C C . LEU A 1 82 ? -12.153 -7.524 -7.328 1.00 81.94 82 LEU A C 1
ATOM 665 O O . LEU A 1 82 ? -11.067 -8.022 -7.047 1.00 81.94 82 LEU A O 1
ATOM 669 N N . ASN A 1 83 ? -13.235 -8.278 -7.564 1.00 80.00 83 ASN A N 1
ATOM 670 C CA . ASN A 1 83 ? -13.222 -9.745 -7.469 1.00 80.00 83 ASN A CA 1
ATOM 671 C C . ASN A 1 83 ? -12.248 -10.412 -8.447 1.00 80.00 83 ASN A C 1
ATOM 673 O O . ASN A 1 83 ? -11.746 -11.496 -8.150 1.00 80.00 83 ASN A O 1
ATOM 677 N N . ASP A 1 84 ? -11.959 -9.762 -9.575 1.00 79.62 84 ASP A N 1
ATOM 678 C CA . ASP A 1 84 ? -10.989 -10.243 -10.564 1.00 79.62 84 ASP A CA 1
ATOM 679 C C . ASP A 1 84 ? -9.541 -10.204 -10.037 1.00 79.62 84 ASP A C 1
ATOM 681 O O . ASP A 1 84 ? -8.655 -10.849 -10.597 1.00 79.62 84 ASP A O 1
ATOM 685 N N . TYR A 1 85 ? -9.301 -9.488 -8.932 1.00 82.75 85 TYR A N 1
ATOM 686 C CA . TYR A 1 85 ? -7.995 -9.324 -8.310 1.00 82.75 85 TYR A CA 1
ATOM 687 C C . TYR A 1 85 ? -7.990 -9.948 -6.903 1.00 82.75 85 TYR A C 1
ATOM 689 O O . TYR A 1 85 ? -8.435 -9.316 -5.938 1.00 82.75 85 TYR A O 1
ATOM 697 N N . PRO A 1 86 ? -7.457 -11.174 -6.742 1.00 79.81 86 PRO A N 1
ATOM 698 C CA . PRO A 1 86 ? -7.584 -11.935 -5.498 1.00 79.81 86 PRO A CA 1
ATOM 699 C C . PRO A 1 86 ? -6.946 -11.220 -4.300 1.00 79.81 86 PRO A C 1
ATOM 701 O O . PRO A 1 86 ? -7.510 -11.212 -3.212 1.00 79.81 86 PRO A O 1
ATOM 704 N N . GLU A 1 87 ? -5.819 -10.533 -4.505 1.00 80.50 87 GLU A N 1
ATOM 705 C CA . GLU A 1 87 ? -5.114 -9.832 -3.426 1.00 80.50 87 GLU A CA 1
ATOM 706 C C . GLU A 1 87 ? -5.926 -8.666 -2.838 1.00 80.50 87 GLU A C 1
ATOM 708 O O . GLU A 1 87 ? -5.908 -8.445 -1.624 1.00 80.50 87 GLU A O 1
ATOM 713 N N . TYR A 1 88 ? -6.655 -7.925 -3.680 1.00 82.12 88 TYR A N 1
ATOM 714 C CA . TYR A 1 88 ? -7.498 -6.807 -3.245 1.00 82.12 88 TYR A CA 1
ATOM 715 C C . TYR A 1 88 ? -8.825 -7.289 -2.668 1.00 82.12 88 TYR A C 1
ATOM 717 O O . TYR A 1 88 ? -9.316 -6.705 -1.698 1.00 82.12 88 TYR A O 1
ATOM 725 N N . ARG A 1 89 ? -9.371 -8.378 -3.216 1.00 82.69 89 ARG A N 1
ATOM 726 C CA . ARG A 1 89 ? -10.549 -9.051 -2.675 1.00 82.69 89 ARG A CA 1
ATOM 727 C C . ARG A 1 89 ? -10.315 -9.513 -1.238 1.00 82.69 89 ARG A C 1
ATOM 729 O O . ARG A 1 89 ? -11.102 -9.157 -0.364 1.00 82.69 89 ARG A O 1
ATOM 736 N N . ASP A 1 90 ? -9.209 -10.208 -0.977 1.00 83.81 90 ASP A N 1
ATOM 737 C CA . ASP A 1 90 ? -8.860 -10.675 0.369 1.00 83.81 90 ASP A CA 1
ATOM 738 C C . ASP A 1 90 ? -8.749 -9.504 1.360 1.00 83.81 90 ASP A C 1
ATOM 740 O O . ASP A 1 90 ? -9.203 -9.595 2.500 1.00 83.81 90 ASP A O 1
ATOM 744 N N . CYS A 1 91 ? -8.189 -8.368 0.926 1.00 81.25 91 CYS A N 1
ATOM 745 C CA . CYS A 1 91 ? -8.103 -7.162 1.755 1.00 81.25 91 CYS A CA 1
ATOM 746 C C . CYS A 1 91 ? -9.491 -6.574 2.072 1.00 81.25 91 CYS A C 1
ATOM 748 O O . CYS A 1 91 ? -9.738 -6.150 3.201 1.00 81.25 91 CYS A O 1
ATOM 750 N N . MET A 1 92 ? -10.409 -6.560 1.101 1.00 79.50 92 MET A N 1
ATOM 751 C CA . MET A 1 92 ? -11.783 -6.087 1.307 1.00 79.50 92 MET A CA 1
ATOM 752 C C . MET A 1 92 ? -12.569 -7.015 2.242 1.00 79.50 92 MET A C 1
ATOM 754 O O . MET A 1 92 ? -13.224 -6.539 3.168 1.00 79.50 92 MET A O 1
ATOM 758 N N . GLU A 1 93 ? -12.462 -8.333 2.061 1.00 82.88 93 GLU A N 1
ATOM 759 C CA . GLU A 1 93 ? -13.099 -9.324 2.938 1.00 82.88 93 GLU A CA 1
ATOM 760 C C . GLU A 1 93 ? -12.555 -9.239 4.375 1.00 82.88 93 GLU A C 1
ATOM 762 O O . GLU A 1 93 ? -13.321 -9.302 5.342 1.00 82.88 93 GLU A O 1
ATOM 767 N N . GLN A 1 94 ? -11.246 -9.016 4.541 1.00 81.75 94 GLN A N 1
ATOM 768 C CA . GLN A 1 94 ? -10.635 -8.781 5.852 1.00 81.75 94 GLN A CA 1
ATOM 769 C C . GLN A 1 94 ? -11.124 -7.489 6.510 1.00 81.75 94 GLN A C 1
ATOM 771 O O . GLN A 1 94 ? -11.334 -7.484 7.723 1.00 81.75 94 GLN A O 1
ATOM 776 N N . ALA A 1 95 ? -11.334 -6.415 5.743 1.00 81.62 95 ALA A N 1
ATOM 777 C CA . ALA A 1 95 ? -11.877 -5.165 6.274 1.00 81.62 95 ALA A CA 1
ATOM 778 C C . ALA A 1 95 ? -13.300 -5.355 6.821 1.00 81.62 95 ALA A C 1
ATOM 780 O O . ALA A 1 95 ? -13.606 -4.880 7.913 1.00 81.62 95 ALA A O 1
ATOM 781 N N . VAL A 1 96 ? -14.140 -6.116 6.109 1.00 79.38 96 VAL A N 1
ATOM 782 C CA . VAL A 1 96 ? -15.500 -6.456 6.558 1.00 79.38 96 VAL A CA 1
ATOM 783 C C . VAL A 1 96 ? -15.467 -7.371 7.786 1.00 79.38 96 VAL A C 1
ATOM 785 O O . VAL A 1 96 ? -16.179 -7.127 8.754 1.00 79.38 96 VAL A O 1
ATOM 788 N N . THR A 1 97 ? -14.616 -8.400 7.778 1.00 77.69 97 THR A N 1
ATOM 789 C CA . THR A 1 97 ? -14.568 -9.414 8.847 1.00 77.69 97 THR A CA 1
ATOM 790 C C . THR A 1 97 ? -13.986 -8.875 10.155 1.00 77.69 97 THR A C 1
ATOM 792 O O . THR A 1 97 ? -14.415 -9.278 11.232 1.00 77.69 97 THR A O 1
ATOM 795 N N . GLN A 1 98 ? -12.981 -7.997 10.082 1.00 72.44 98 GLN A N 1
ATOM 796 C CA . GLN A 1 98 ? -12.278 -7.485 11.265 1.00 72.44 98 GLN A CA 1
ATOM 797 C C . GLN A 1 98 ? -12.872 -6.178 11.811 1.00 72.44 98 GLN A C 1
ATOM 799 O O . GLN A 1 98 ? -12.320 -5.652 12.774 1.00 72.44 98 GLN A O 1
ATOM 804 N N . GLU A 1 99 ? -13.924 -5.629 11.186 1.00 69.12 99 GLU A N 1
ATOM 805 C CA . GLU A 1 99 ? -14.478 -4.286 11.466 1.00 69.12 99 GLU A CA 1
ATOM 806 C C . GLU A 1 99 ? -13.413 -3.168 11.480 1.00 69.12 99 GLU A C 1
ATOM 808 O O . GLU A 1 99 ? -13.604 -2.090 12.046 1.00 69.12 99 GLU A O 1
ATOM 813 N N . LYS A 1 100 ? -12.262 -3.414 10.846 1.00 73.19 100 LYS A N 1
ATOM 814 C CA . LYS A 1 100 ? -11.166 -2.452 10.746 1.00 73.19 100 LYS A CA 1
ATOM 815 C C . LYS A 1 100 ? -11.400 -1.530 9.567 1.00 73.19 100 LYS A C 1
ATOM 817 O O . LYS A 1 100 ? -11.963 -1.918 8.543 1.00 73.19 100 LYS A O 1
ATOM 822 N N . GLY A 1 101 ? -10.909 -0.300 9.685 1.00 80.44 101 GLY A N 1
ATOM 823 C CA . GLY A 1 101 ? -10.943 0.632 8.567 1.00 80.44 101 GLY A CA 1
ATOM 824 C C . GLY A 1 101 ? -10.215 0.034 7.361 1.00 80.44 101 GLY A C 1
ATOM 825 O O . GLY A 1 101 ? -9.101 -0.465 7.496 1.00 80.44 101 GLY A O 1
ATOM 826 N N . LEU A 1 102 ? -10.808 0.126 6.169 1.00 83.00 102 LEU A N 1
ATOM 827 C CA . LEU A 1 102 ? -10.205 -0.368 4.922 1.00 83.00 102 LEU A CA 1
ATOM 828 C C . LEU A 1 102 ? -8.754 0.125 4.728 1.00 83.00 102 LEU A C 1
ATOM 830 O O . LEU A 1 102 ? -7.879 -0.613 4.280 1.00 83.00 102 LEU A O 1
ATOM 834 N N . LEU A 1 103 ? -8.479 1.365 5.142 1.00 84.31 103 LEU A N 1
ATOM 835 C CA . LEU A 1 103 ? -7.140 1.951 5.124 1.00 84.31 103 LEU A CA 1
ATOM 836 C C . LEU A 1 103 ? -6.136 1.189 6.006 1.00 84.31 103 LEU A C 1
ATOM 838 O O . LEU A 1 103 ? -4.975 1.076 5.630 1.00 84.31 103 LEU A O 1
ATOM 842 N N . GLU A 1 104 ? -6.553 0.678 7.163 1.00 85.50 104 GLU A N 1
ATOM 843 C CA . GLU A 1 104 ? -5.680 -0.061 8.083 1.00 85.50 104 GLU A CA 1
ATOM 844 C C . GLU A 1 104 ? -5.270 -1.408 7.495 1.00 85.50 104 GLU A C 1
ATOM 846 O O . GLU A 1 104 ? -4.094 -1.766 7.548 1.00 85.50 104 GLU A O 1
ATOM 851 N N . VAL A 1 105 ? -6.214 -2.122 6.873 1.00 87.94 105 VAL A N 1
ATOM 852 C CA . VAL A 1 105 ? -5.930 -3.394 6.194 1.00 87.94 105 VAL A CA 1
ATOM 853 C C . VAL A 1 105 ? -4.953 -3.173 5.044 1.00 87.94 105 VAL A C 1
ATOM 855 O O . VAL A 1 105 ? -3.954 -3.884 4.927 1.00 87.94 105 VAL A O 1
ATOM 858 N N . PHE A 1 106 ? -5.169 -2.129 4.241 1.00 88.62 106 PHE A N 1
ATOM 859 C CA . PHE A 1 106 ? -4.230 -1.804 3.179 1.00 88.62 106 PHE A CA 1
ATOM 860 C C . PHE A 1 106 ? -2.856 -1.358 3.700 1.00 88.62 106 PHE A C 1
ATOM 862 O O . PHE A 1 106 ? -1.841 -1.740 3.119 1.00 88.62 106 PHE A O 1
ATOM 869 N N . LYS A 1 107 ? -2.788 -0.592 4.800 1.00 87.62 107 LYS A N 1
ATOM 870 C CA . LYS A 1 107 ? -1.511 -0.248 5.450 1.00 87.62 107 LYS A CA 1
ATOM 871 C C . LYS A 1 107 ? -0.778 -1.511 5.914 1.00 87.62 107 LYS A C 1
ATOM 873 O O . LYS A 1 107 ? 0.411 -1.638 5.642 1.00 87.62 107 LYS A O 1
ATOM 878 N N . ALA A 1 108 ? -1.475 -2.467 6.529 1.00 88.81 108 ALA A N 1
ATOM 879 C CA . ALA A 1 108 ? -0.883 -3.737 6.951 1.00 88.81 108 ALA A CA 1
ATOM 880 C C . ALA A 1 108 ? -0.332 -4.538 5.759 1.00 88.81 108 ALA A C 1
ATOM 882 O O . ALA A 1 108 ? 0.796 -5.025 5.802 1.00 88.81 108 ALA A O 1
ATOM 883 N N . LYS A 1 109 ? -1.081 -4.609 4.654 1.00 89.75 109 LYS A N 1
ATOM 884 C CA . LYS A 1 109 ? -0.610 -5.256 3.423 1.00 89.75 109 LYS A CA 1
ATOM 885 C C . LYS A 1 109 ? 0.582 -4.514 2.801 1.00 89.75 109 LYS A C 1
ATOM 887 O O . LYS A 1 109 ? 1.518 -5.158 2.334 1.00 89.75 109 LYS A O 1
ATOM 892 N N . LYS A 1 110 ? 0.606 -3.176 2.855 1.00 90.38 110 LYS A N 1
ATOM 893 C CA . LYS A 1 110 ? 1.744 -2.358 2.397 1.00 90.38 110 LYS A CA 1
ATOM 894 C C . LYS A 1 110 ? 3.034 -2.710 3.138 1.00 90.38 110 LYS A C 1
ATOM 896 O O . LYS A 1 110 ? 4.081 -2.787 2.503 1.00 90.38 110 LYS A O 1
ATOM 901 N N . VAL A 1 111 ? 2.959 -2.957 4.448 1.00 91.50 111 VAL A N 1
ATOM 902 C CA . VAL A 1 111 ? 4.116 -3.380 5.258 1.00 91.50 111 VAL A CA 1
ATOM 903 C C . VAL A 1 111 ? 4.726 -4.675 4.719 1.00 91.50 111 VAL A C 1
ATOM 905 O O . VAL A 1 111 ? 5.941 -4.735 4.572 1.00 91.50 111 VAL A O 1
ATOM 908 N N . ALA A 1 112 ? 3.915 -5.651 4.302 1.00 91.12 112 ALA A N 1
ATOM 909 C CA . ALA A 1 112 ? 4.427 -6.897 3.724 1.00 91.12 112 ALA A CA 1
ATOM 910 C C . ALA A 1 112 ? 5.261 -6.667 2.442 1.00 91.12 112 ALA A C 1
ATOM 912 O O . ALA A 1 112 ? 6.325 -7.265 2.282 1.00 91.12 112 ALA A O 1
ATOM 913 N N . TYR A 1 113 ? 4.841 -5.756 1.552 1.00 90.38 113 TYR A N 1
ATOM 914 C CA . TYR A 1 113 ? 5.642 -5.397 0.367 1.00 90.38 113 TYR A CA 1
ATOM 915 C C . TYR A 1 113 ? 6.905 -4.602 0.722 1.00 90.38 113 TYR A C 1
ATOM 917 O O . TYR A 1 113 ? 7.926 -4.723 0.044 1.00 90.38 113 TYR A O 1
ATOM 925 N N . LEU A 1 114 ? 6.854 -3.777 1.773 1.00 91.25 114 LEU A N 1
ATOM 926 C CA . LEU A 1 114 ? 8.024 -3.048 2.268 1.00 91.25 114 LEU A CA 1
ATOM 927 C C . LEU A 1 114 ? 9.068 -4.013 2.844 1.00 91.25 114 LEU A C 1
ATOM 929 O O . LEU A 1 114 ? 10.257 -3.857 2.571 1.00 91.25 114 LEU A O 1
ATOM 933 N N . GLU A 1 115 ? 8.628 -5.041 3.568 1.00 90.69 115 GLU A N 1
ATOM 934 C CA . GLU A 1 115 ? 9.484 -6.120 4.065 1.00 90.69 115 GLU A CA 1
ATOM 935 C C . GLU A 1 115 ? 10.098 -6.935 2.917 1.00 90.69 115 GLU A C 1
ATOM 937 O O . GLU A 1 115 ? 11.309 -7.160 2.913 1.00 90.69 115 GLU A O 1
ATOM 942 N N . GLU A 1 116 ? 9.315 -7.312 1.895 1.00 89.94 116 GLU A N 1
ATOM 943 C CA . GLU A 1 116 ? 9.844 -7.961 0.679 1.00 89.94 116 GLU A CA 1
ATOM 944 C C . GLU A 1 116 ? 10.915 -7.083 0.013 1.00 89.94 116 GLU A C 1
ATOM 946 O O . GLU A 1 116 ? 11.986 -7.569 -0.359 1.00 89.94 116 GLU A O 1
ATOM 951 N N . CYS A 1 117 ? 10.674 -5.770 -0.075 1.00 88.75 117 CYS A N 1
ATOM 952 C CA . CYS A 1 117 ? 11.634 -4.826 -0.633 1.00 88.75 117 CYS A CA 1
ATOM 953 C C . CYS A 1 117 ? 12.937 -4.791 0.182 1.00 88.75 117 CYS A C 1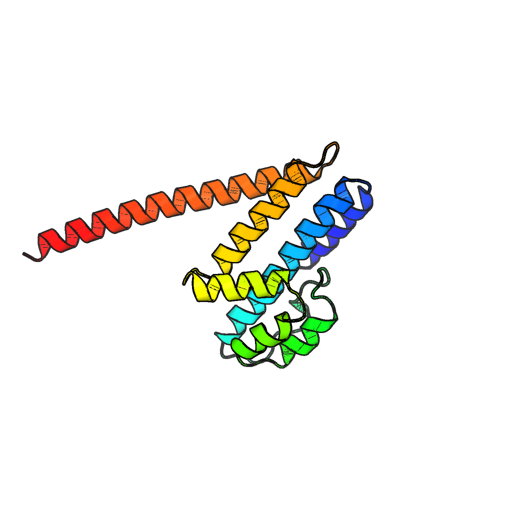
ATOM 955 O O . CYS A 1 117 ? 14.014 -4.858 -0.402 1.00 88.75 117 CYS A O 1
ATOM 957 N N . ILE A 1 118 ? 12.877 -4.768 1.515 1.00 88.38 118 ILE A N 1
ATOM 958 C CA . ILE A 1 118 ? 14.078 -4.779 2.372 1.00 88.38 118 ILE A CA 1
ATOM 959 C C . ILE A 1 118 ? 14.851 -6.101 2.264 1.00 88.38 118 ILE A C 1
ATOM 961 O O . ILE A 1 118 ? 16.080 -6.096 2.298 1.00 88.38 118 ILE A O 1
ATOM 965 N N . ASN A 1 119 ? 14.152 -7.223 2.090 1.00 88.38 119 ASN A N 1
ATOM 966 C CA . ASN A 1 119 ? 14.772 -8.547 2.016 1.00 88.38 119 ASN A CA 1
ATOM 967 C C . ASN A 1 119 ? 15.548 -8.791 0.710 1.00 88.38 119 ASN A C 1
ATOM 969 O O . ASN A 1 119 ? 16.401 -9.679 0.652 1.00 88.38 119 ASN A O 1
ATOM 973 N N . THR A 1 120 ? 15.283 -8.017 -0.344 1.00 85.88 120 THR A N 1
ATOM 974 C CA . THR A 1 120 ? 16.009 -8.154 -1.614 1.00 85.88 120 THR A CA 1
ATOM 975 C C . THR A 1 120 ? 17.380 -7.469 -1.547 1.00 85.88 120 THR A C 1
ATOM 977 O O . THR A 1 120 ? 17.500 -6.281 -1.262 1.00 85.88 120 THR A O 1
ATOM 980 N N . GLN A 1 121 ? 18.452 -8.222 -1.813 1.00 84.62 121 GLN A N 1
ATOM 981 C CA . GLN A 1 121 ? 19.824 -7.706 -1.750 1.00 84.62 121 GLN A CA 1
ATOM 982 C C . GLN A 1 121 ? 20.191 -6.869 -2.988 1.00 84.62 121 GLN A C 1
ATOM 984 O O . GLN A 1 121 ? 19.714 -7.123 -4.097 1.00 84.62 121 GLN A O 1
ATOM 989 N N . TYR A 1 122 ? 21.093 -5.898 -2.795 1.00 83.25 122 TYR A N 1
ATOM 990 C CA . TYR A 1 122 ? 21.611 -5.002 -3.842 1.00 83.25 122 TYR A CA 1
ATOM 991 C C . TYR A 1 122 ? 20.523 -4.219 -4.591 1.00 83.25 122 TYR A C 1
ATOM 993 O O . TYR A 1 122 ? 20.560 -4.074 -5.814 1.00 83.25 122 TYR A O 1
ATOM 1001 N N . ASN A 1 123 ? 19.550 -3.695 -3.850 1.00 87.19 123 ASN A N 1
ATOM 1002 C CA . ASN A 1 123 ? 18.571 -2.751 -4.368 1.00 87.19 123 ASN A CA 1
ATOM 1003 C C . ASN A 1 123 ? 18.823 -1.345 -3.793 1.00 87.19 123 ASN A C 1
ATOM 1005 O O . ASN A 1 123 ? 19.532 -1.194 -2.804 1.00 87.19 123 ASN A O 1
ATOM 1009 N N . LEU A 1 124 ? 18.251 -0.308 -4.405 1.00 86.06 124 LEU A N 1
ATOM 1010 C CA . LEU A 1 124 ? 18.139 1.026 -3.788 1.00 86.06 124 LEU A CA 1
ATOM 1011 C C . LEU A 1 124 ? 16.767 1.243 -3.124 1.00 86.06 124 LEU A C 1
ATOM 1013 O O . LEU A 1 124 ? 16.555 2.237 -2.432 1.00 86.06 124 LEU A O 1
ATOM 1017 N N . GLY A 1 125 ? 15.834 0.307 -3.336 1.00 86.75 125 GLY A N 1
ATOM 1018 C CA . GLY A 1 125 ? 14.469 0.359 -2.814 1.00 86.75 125 GLY A CA 1
ATOM 1019 C C . GLY A 1 125 ? 14.396 0.276 -1.289 1.00 86.75 125 GLY A C 1
ATOM 1020 O O . GLY A 1 125 ? 13.488 0.859 -0.702 1.00 86.75 125 GLY A O 1
ATOM 1021 N N . PHE A 1 126 ? 15.387 -0.341 -0.632 1.00 88.06 126 PHE A N 1
ATOM 1022 C CA . PHE A 1 126 ? 15.435 -0.434 0.829 1.00 88.06 126 PHE A CA 1
ATOM 1023 C C . PHE A 1 126 ? 15.429 0.940 1.513 1.00 88.06 126 PHE A C 1
ATOM 1025 O O . PHE A 1 126 ? 14.879 1.063 2.602 1.00 88.06 126 PHE A O 1
ATOM 1032 N N . ILE A 1 127 ? 15.993 1.984 0.885 1.00 90.38 127 ILE A N 1
ATOM 1033 C CA . ILE A 1 127 ? 16.002 3.347 1.445 1.00 90.38 127 ILE A CA 1
ATOM 1034 C C . ILE A 1 127 ? 14.577 3.900 1.501 1.00 90.38 127 ILE A C 1
ATOM 1036 O O . ILE A 1 127 ? 14.155 4.440 2.523 1.00 90.38 127 ILE A O 1
ATOM 1040 N N . TYR A 1 128 ? 13.830 3.743 0.405 1.00 90.69 128 TYR A N 1
ATOM 1041 C CA . TYR A 1 128 ? 12.429 4.145 0.341 1.00 90.69 128 TYR A CA 1
ATOM 1042 C C . TYR A 1 128 ? 11.595 3.344 1.343 1.00 90.69 128 TYR A C 1
ATOM 1044 O O . TYR A 1 128 ? 10.824 3.925 2.105 1.00 90.69 128 TYR A O 1
ATOM 1052 N N . ALA A 1 129 ? 11.804 2.025 1.389 1.00 91.56 129 ALA A N 1
ATOM 1053 C CA . ALA A 1 129 ? 11.067 1.156 2.290 1.00 91.56 129 ALA A CA 1
ATOM 1054 C C . ALA A 1 129 ? 11.324 1.495 3.765 1.00 91.56 129 ALA A C 1
ATOM 1056 O O . ALA A 1 129 ? 10.386 1.597 4.553 1.00 91.56 129 ALA A O 1
ATOM 1057 N N . TYR A 1 130 ? 12.583 1.755 4.123 1.00 91.62 130 TYR A N 1
ATOM 1058 C CA . TYR A 1 130 ? 12.971 2.170 5.465 1.00 91.62 130 TYR A CA 1
ATOM 1059 C C . TYR A 1 130 ? 12.315 3.492 5.872 1.00 91.62 130 TYR A C 1
ATOM 1061 O O . TYR A 1 130 ? 11.725 3.572 6.947 1.00 91.62 130 TYR A O 1
ATOM 1069 N N . LEU A 1 131 ? 12.374 4.520 5.016 1.00 93.19 131 LEU A N 1
ATOM 1070 C CA . LEU A 1 131 ? 11.758 5.815 5.314 1.00 93.19 131 LEU A CA 1
ATOM 1071 C C . LEU A 1 131 ? 10.252 5.665 5.559 1.00 93.19 131 LEU A C 1
ATOM 1073 O O . LEU A 1 131 ? 9.726 6.191 6.536 1.00 93.19 131 LEU A O 1
ATOM 1077 N N . GLN A 1 132 ? 9.580 4.889 4.711 1.00 91.31 132 GLN A N 1
ATOM 1078 C CA . GLN A 1 132 ? 8.137 4.716 4.789 1.00 91.31 132 GLN A CA 1
ATOM 1079 C C . GLN A 1 132 ? 7.702 3.891 6.009 1.00 91.31 132 GLN A C 1
ATOM 1081 O O . GLN A 1 132 ? 6.695 4.211 6.637 1.00 91.31 132 GLN A O 1
ATOM 1086 N N . LEU A 1 133 ? 8.474 2.871 6.402 1.00 92.56 133 LEU A N 1
ATOM 1087 C CA . LEU A 1 133 ? 8.239 2.146 7.655 1.00 92.56 133 LEU A CA 1
ATOM 1088 C C . LEU A 1 133 ? 8.424 3.052 8.875 1.00 92.56 133 LEU A C 1
ATOM 1090 O O . LEU A 1 133 ? 7.624 2.989 9.806 1.00 92.56 133 LEU A O 1
ATOM 1094 N N . ARG A 1 134 ? 9.434 3.929 8.862 1.00 94.06 134 ARG A N 1
ATOM 1095 C CA . ARG A 1 134 ? 9.664 4.892 9.950 1.00 94.06 134 ARG A CA 1
ATOM 1096 C C . ARG A 1 134 ? 8.535 5.913 10.073 1.00 94.06 134 ARG A C 1
ATOM 1098 O O . ARG A 1 134 ? 8.171 6.264 11.193 1.00 94.06 134 ARG A O 1
ATOM 1105 N N . GLU A 1 135 ? 7.963 6.366 8.959 1.00 91.69 135 GLU A N 1
ATOM 1106 C CA . GLU A 1 135 ? 6.768 7.220 8.972 1.00 91.69 135 GLU A CA 1
ATOM 1107 C C . GLU A 1 135 ? 5.566 6.492 9.589 1.00 91.69 135 GLU A C 1
ATOM 1109 O O . GLU A 1 135 ? 4.917 7.034 10.484 1.00 91.69 135 GLU A O 1
ATOM 1114 N N . MET A 1 136 ? 5.312 5.238 9.196 1.00 89.56 136 MET A N 1
ATOM 1115 C CA . MET A 1 136 ? 4.227 4.441 9.787 1.00 89.56 136 MET A CA 1
ATOM 1116 C C . MET A 1 136 ? 4.441 4.168 11.279 1.00 89.56 136 MET A C 1
ATOM 1118 O O . MET A 1 136 ? 3.491 4.202 12.056 1.00 89.56 136 MET A O 1
ATOM 1122 N N . GLU A 1 137 ? 5.678 3.916 11.702 1.00 92.75 137 GLU A N 1
ATOM 1123 C CA . GLU A 1 137 ? 6.017 3.744 13.115 1.00 92.75 137 GLU A CA 1
ATOM 1124 C C . GLU A 1 137 ? 5.703 5.014 13.916 1.00 92.75 137 GLU A C 1
ATOM 1126 O O . GLU A 1 137 ? 5.073 4.934 14.971 1.00 92.75 137 GLU A O 1
ATOM 1131 N N . ALA A 1 138 ? 6.073 6.189 13.397 1.00 92.38 138 ALA A N 1
ATOM 1132 C CA . ALA A 1 138 ? 5.768 7.465 14.036 1.00 92.38 138 ALA A CA 1
ATOM 1133 C C . ALA A 1 138 ? 4.252 7.713 14.141 1.00 92.38 138 ALA A C 1
ATOM 1135 O O . ALA A 1 138 ? 3.775 8.120 15.203 1.00 92.38 138 ALA A O 1
ATOM 1136 N N . GLU A 1 139 ? 3.488 7.420 13.082 1.00 90.62 139 GLU A N 1
ATOM 1137 C CA . GLU A 1 139 ? 2.019 7.487 13.104 1.00 90.62 139 GLU A CA 1
ATOM 1138 C C . GLU A 1 139 ? 1.421 6.533 14.147 1.00 90.62 139 GLU A C 1
ATOM 1140 O O . GLU A 1 139 ? 0.553 6.932 14.924 1.00 90.62 139 GLU A O 1
ATOM 1145 N N . ASN A 1 140 ? 1.902 5.290 14.213 1.00 89.25 140 ASN A N 1
ATOM 1146 C CA . ASN A 1 140 ? 1.409 4.288 15.156 1.00 89.25 140 ASN A CA 1
ATOM 1147 C C . ASN A 1 140 ? 1.685 4.688 16.610 1.00 89.25 140 ASN A C 1
ATOM 1149 O O . ASN A 1 140 ? 0.796 4.590 17.455 1.00 89.25 140 ASN A O 1
ATOM 1153 N N . VAL A 1 141 ? 2.892 5.184 16.904 1.00 91.81 141 VAL A N 1
ATOM 1154 C CA . VAL A 1 141 ? 3.240 5.696 18.239 1.00 91.81 141 VAL A CA 1
ATOM 1155 C C . VAL A 1 141 ? 2.350 6.883 18.603 1.00 91.81 141 VAL A C 1
ATOM 1157 O O . VAL A 1 141 ? 1.821 6.935 19.714 1.00 91.81 141 VAL A O 1
ATOM 1160 N N . PHE A 1 142 ? 2.132 7.813 17.669 1.00 91.19 142 PHE A N 1
ATOM 1161 C CA . PHE A 1 142 ? 1.240 8.948 17.887 1.00 91.19 142 PHE A CA 1
ATOM 1162 C C . PHE A 1 142 ? -0.196 8.496 18.199 1.00 91.19 142 PHE A C 1
ATOM 1164 O O . PHE A 1 142 ? -0.782 8.963 19.178 1.00 91.19 142 PHE A O 1
ATOM 1171 N N . LEU A 1 143 ? -0.738 7.542 17.434 1.00 86.81 143 LEU A N 1
ATOM 1172 C CA . LEU A 1 143 ? -2.075 6.983 17.657 1.00 86.81 143 LEU A CA 1
ATOM 1173 C C . LEU A 1 143 ? -2.191 6.273 19.011 1.00 86.81 143 LEU A C 1
ATOM 1175 O O . LEU A 1 143 ? -3.186 6.462 19.713 1.00 86.81 143 LEU A O 1
ATOM 1179 N N . MET A 1 144 ? -1.171 5.512 19.420 1.00 87.81 144 MET A N 1
ATOM 1180 C CA . MET A 1 144 ? -1.135 4.881 20.744 1.00 87.81 144 MET A CA 1
ATOM 1181 C C . MET A 1 144 ? -1.184 5.918 21.868 1.00 87.81 144 MET A C 1
ATOM 1183 O O . MET A 1 144 ? -1.978 5.788 22.800 1.00 87.81 144 MET A O 1
ATOM 1187 N N . VAL A 1 145 ? -0.368 6.972 21.776 1.00 88.38 145 VAL A N 1
ATOM 1188 C CA . VAL A 1 145 ? -0.344 8.042 22.782 1.00 88.38 145 VAL A CA 1
ATOM 1189 C C . VAL A 1 145 ? -1.685 8.773 22.825 1.00 88.38 145 VAL A C 1
ATOM 1191 O O . VAL A 1 145 ? -2.237 8.966 23.909 1.00 88.38 145 VAL A O 1
ATOM 1194 N N . GLN A 1 146 ? -2.247 9.133 21.669 1.00 87.69 146 GLN A N 1
ATOM 1195 C CA . GLN A 1 146 ? -3.540 9.810 21.593 1.00 87.69 146 GLN A CA 1
ATOM 1196 C C . GLN A 1 146 ? -4.667 8.954 22.194 1.00 87.69 146 GLN A C 1
ATOM 1198 O O . GLN A 1 146 ? -5.471 9.472 22.971 1.00 87.69 146 GLN A O 1
ATOM 1203 N N . GLY A 1 147 ? -4.702 7.651 21.897 1.00 84.94 147 GLY A N 1
ATOM 1204 C CA . GLY A 1 147 ? -5.681 6.720 22.463 1.00 84.94 147 GLY A CA 1
ATOM 1205 C C . GLY A 1 147 ? -5.584 6.614 23.989 1.00 84.94 147 GLY A C 1
ATOM 1206 O O . GLY A 1 147 ? -6.599 6.688 24.682 1.00 84.94 147 GLY A O 1
ATOM 1207 N N . CYS A 1 148 ? -4.365 6.536 24.531 1.00 84.94 148 CYS A N 1
ATOM 1208 C CA . CYS A 1 148 ? -4.130 6.531 25.977 1.00 84.94 148 CYS A CA 1
ATOM 1209 C C . CYS A 1 148 ? -4.588 7.834 26.652 1.00 84.94 148 CYS A C 1
ATOM 1211 O O . CYS A 1 148 ? -5.229 7.792 27.702 1.00 84.94 148 CYS A O 1
ATOM 1213 N N . VAL A 1 149 ? -4.294 8.992 26.052 1.00 85.19 149 VAL A N 1
ATOM 1214 C CA . VAL A 1 149 ? -4.722 10.299 26.579 1.00 85.19 149 VAL A CA 1
ATOM 1215 C C . VAL A 1 149 ? -6.249 10.428 26.561 1.00 85.19 149 VAL A C 1
ATOM 1217 O O . VAL A 1 149 ? -6.837 10.882 27.546 1.00 85.19 149 VAL A O 1
ATOM 1220 N N . MET A 1 150 ? -6.909 9.990 25.484 1.00 76.88 150 MET A N 1
ATOM 1221 C CA . MET A 1 150 ? -8.373 9.987 25.396 1.00 76.88 150 MET A CA 1
ATOM 1222 C C . MET A 1 150 ? -8.997 9.111 26.490 1.00 76.88 150 MET A C 1
ATOM 1224 O O . MET A 1 150 ? -9.839 9.602 27.245 1.00 76.88 150 MET A O 1
ATOM 1228 N N . ALA A 1 151 ? -8.503 7.883 26.673 1.00 76.12 151 ALA A N 1
ATOM 1229 C CA . ALA A 1 151 ? -8.984 6.972 27.713 1.00 76.12 151 ALA A CA 1
ATOM 1230 C C . ALA A 1 151 ? -8.835 7.546 29.138 1.00 76.12 151 ALA A C 1
ATOM 1232 O O . ALA A 1 151 ? -9.732 7.396 29.970 1.00 76.12 151 ALA A O 1
ATOM 1233 N N . GLN A 1 152 ? -7.734 8.253 29.423 1.00 74.12 152 GLN A N 1
ATOM 1234 C CA . GLN A 1 152 ? -7.541 8.940 30.706 1.00 74.12 152 GLN A CA 1
ATOM 1235 C C . GLN A 1 152 ? -8.530 10.100 30.898 1.00 74.12 152 GLN A C 1
ATOM 1237 O O . GLN A 1 152 ? -9.083 10.275 31.986 1.00 74.12 152 GLN A O 1
ATOM 1242 N N . SER A 1 153 ? -8.783 10.882 29.845 1.00 68.44 153 SER A N 1
ATOM 1243 C CA . SER A 1 153 ? -9.716 12.013 29.901 1.00 68.44 153 SER A CA 1
ATOM 1244 C C . SER A 1 153 ? -11.173 11.577 30.100 1.00 68.44 153 SER A C 1
ATOM 1246 O O . SER A 1 153 ? -11.916 12.227 30.841 1.00 68.44 153 SER A O 1
ATOM 1248 N N . ASP A 1 154 ? -11.571 10.445 29.518 1.00 67.19 154 ASP A N 1
ATOM 1249 C CA . ASP A 1 154 ? -12.904 9.877 29.704 1.00 67.19 154 ASP A CA 1
ATOM 1250 C C . ASP A 1 154 ? -13.074 9.308 31.115 1.00 67.19 154 ASP A C 1
ATOM 1252 O O . ASP A 1 154 ? -14.084 9.580 31.769 1.00 67.19 154 ASP A O 1
ATOM 1256 N N . ALA A 1 155 ? -12.055 8.627 31.652 1.00 68.12 155 ALA A N 1
ATOM 1257 C CA . ALA A 1 155 ? -12.057 8.171 33.042 1.00 68.12 155 ALA A CA 1
ATOM 1258 C C . ALA A 1 155 ? -12.212 9.337 34.042 1.00 68.12 155 ALA A C 1
ATOM 1260 O O . ALA A 1 155 ? -12.983 9.233 34.999 1.00 68.12 155 ALA A O 1
ATOM 1261 N N . ALA A 1 156 ? -11.556 10.476 33.793 1.00 65.62 156 ALA A N 1
ATOM 1262 C CA . ALA A 1 156 ? -11.699 11.681 34.614 1.00 65.62 156 ALA A CA 1
ATOM 1263 C C . ALA A 1 156 ? -13.104 12.313 34.508 1.00 65.62 156 ALA A C 1
ATOM 1265 O O . ALA A 1 156 ? -13.668 12.760 35.508 1.00 65.62 156 ALA A O 1
ATOM 1266 N N . ARG A 1 157 ? -13.718 12.303 33.316 1.00 60.00 157 ARG A N 1
ATOM 1267 C CA . ARG A 1 157 ? -15.096 12.790 33.106 1.00 60.00 157 ARG A CA 1
ATOM 1268 C C . ARG A 1 157 ? -16.148 11.923 33.799 1.00 60.00 157 ARG A C 1
ATOM 1270 O O . ARG A 1 157 ? -17.147 12.461 34.272 1.00 60.00 157 ARG A O 1
ATOM 1277 N N . PHE A 1 158 ? -15.932 10.612 33.893 1.00 58.88 158 PHE A N 1
ATOM 1278 C CA . PHE A 1 158 ? -16.822 9.712 34.635 1.00 58.88 158 PHE A CA 1
ATOM 1279 C C . PHE A 1 158 ? -16.762 9.919 36.154 1.00 58.88 158 PHE A C 1
ATOM 1281 O O . PHE A 1 158 ? -17.773 9.723 36.826 1.00 58.88 158 PHE A O 1
ATOM 1288 N N . GLN A 1 159 ? -15.625 10.355 36.702 1.00 60.28 159 GLN A N 1
ATOM 1289 C CA . GLN A 1 159 ? -15.502 10.656 38.134 1.00 60.28 159 GLN A CA 1
ATOM 1290 C C . GLN A 1 159 ? -16.188 11.970 38.538 1.00 60.28 159 GLN A C 1
ATOM 1292 O O . GLN A 1 159 ? -16.677 12.067 39.655 1.00 60.28 159 GLN A O 1
ATOM 1297 N N . LEU A 1 160 ? -16.289 12.948 37.631 1.00 57.41 160 LEU A N 1
ATOM 1298 C CA . LEU A 1 160 ? -16.958 14.237 37.880 1.00 57.41 160 LEU A CA 1
ATOM 1299 C C . LEU A 1 160 ? -18.494 14.192 37.751 1.00 57.41 160 LEU A C 1
ATOM 1301 O O . LEU A 1 160 ? -19.158 15.178 38.056 1.00 57.41 160 LEU A O 1
ATOM 1305 N N . ARG A 1 161 ? -19.066 13.086 37.256 1.00 53.78 161 ARG A N 1
ATOM 1306 C CA . ARG A 1 161 ? -20.522 12.902 37.079 1.00 53.78 161 ARG A CA 1
ATOM 1307 C C . ARG A 1 161 ? -21.206 12.134 38.226 1.00 53.78 161 ARG A C 1
ATOM 1309 O O . ARG A 1 161 ? -22.398 11.856 38.111 1.00 53.78 161 ARG A O 1
ATOM 1316 N N . LYS A 1 162 ? -20.479 11.774 39.288 1.00 45.84 162 LYS A N 1
ATOM 1317 C CA . LYS A 1 162 ? -21.022 11.211 40.537 1.00 45.84 162 LYS A CA 1
ATOM 1318 C C . LYS A 1 162 ? -21.026 12.271 41.627 1.00 45.84 162 LYS A C 1
ATOM 1320 O O . LYS A 1 162 ? -21.960 12.218 42.452 1.00 45.84 162 LYS A O 1
#

InterPro domains:
  IPR002843 ATPase, V0 complex, C/D subunit [PF01992] (2-147)
  IPR016727 ATPase, V0 complex, subunit D [PTHR11028] (1-152)
  IPR036079 V-type ATP synthase subunit C/D subunit superfamily [SSF103486] (2-152)

Radius of gyration: 19.09 Å; chains: 1; bounding box: 44×26×58 Å

Organism: NCBI:txid28002

Secondary structure (DSSP, 8-state):
-HHHHHHHHHHHHHH-HHHHHHHHHHHHHHHHHHHHHHHHHHHTSS-----GGGS-S-SSSTTHHHHHHHT--SHHHHHHHHTT-HHHHHHHHHHHHTT--HHHHHHHHHHHHHHHHHHSTT-SHHHHHHHHHHHHHHHHHHHHHHHHHHHHHHHHHHHTT-